Protein AF-A0A1Q7YXB5-F1 (afdb_monomer_lite)

Secondary structure (DSSP, 8-state):
-----PPP-GGGS-HHHHHHHHHHHHHHHHHHHHHHHHHHHHHTT-HHHHHHHHH---TT-TTS---PPPPHHHHHHHHHHHHHHHHHHHHHHHHHHHT-TTS-HHHHHHHHHHHHHHHHHHHHHHHHHHHT---

Structure (mmCIF, N/CA/C/O backbone):
data_AF-A0A1Q7YXB5-F1
#
_entry.id   AF-A0A1Q7YXB5-F1
#
loop_
_atom_site.group_PDB
_atom_site.id
_atom_site.type_symbol
_atom_site.label_atom_id
_atom_site.label_alt_id
_atom_site.label_comp_id
_atom_site.label_asym_id
_atom_site.label_entity_id
_atom_site.label_seq_id
_atom_site.pdbx_PDB_ins_code
_atom_site.Cartn_x
_atom_site.Cartn_y
_atom_site.Cartn_z
_atom_site.occupancy
_atom_site.B_iso_or_equiv
_atom_site.auth_seq_id
_atom_site.auth_comp_id
_atom_site.auth_asym_id
_atom_site.auth_atom_id
_atom_site.pdbx_PDB_model_num
ATOM 1 N N . MET A 1 1 ? -31.034 -19.325 21.898 1.00 40.34 1 MET A N 1
ATOM 2 C CA . MET A 1 1 ? -30.573 -17.945 22.147 1.00 40.34 1 MET A CA 1
ATOM 3 C C . MET A 1 1 ? -29.229 -17.786 21.465 1.00 40.34 1 MET A C 1
ATOM 5 O O . MET A 1 1 ? -28.245 -18.294 21.975 1.00 40.34 1 MET A O 1
ATOM 9 N N . SER A 1 2 ? -29.214 -17.228 20.254 1.00 49.31 2 SER A N 1
ATOM 10 C CA . SER A 1 2 ? -27.971 -16.818 19.599 1.00 49.31 2 SER A CA 1
ATOM 11 C C . SER A 1 2 ? -27.790 -15.357 19.963 1.00 49.31 2 SER A C 1
ATOM 13 O O . SER A 1 2 ? -28.579 -14.531 19.506 1.00 49.31 2 SER A O 1
ATOM 15 N N . ASP A 1 3 ? -26.817 -15.051 20.814 1.00 46.66 3 ASP A N 1
ATOM 16 C CA . ASP A 1 3 ? -26.413 -13.674 21.063 1.00 46.66 3 ASP A CA 1
ATOM 17 C C . ASP A 1 3 ? -25.984 -13.083 19.721 1.00 46.66 3 ASP A C 1
ATOM 19 O O . ASP A 1 3 ? -24.941 -13.431 19.165 1.00 46.66 3 ASP A O 1
ATOM 23 N N . ALA A 1 4 ? -26.840 -12.247 19.137 1.00 56.41 4 ALA A N 1
ATOM 24 C CA . ALA A 1 4 ? -26.498 -11.482 17.956 1.00 56.41 4 ALA A CA 1
ATOM 25 C C . ALA A 1 4 ? -25.480 -10.429 18.400 1.00 56.41 4 ALA A C 1
ATOM 27 O O . ALA A 1 4 ? -25.842 -9.312 18.765 1.00 56.41 4 ALA A O 1
ATOM 28 N N . VAL A 1 5 ? -24.204 -10.821 18.441 1.00 62.06 5 VAL A N 1
ATOM 29 C CA . VAL A 1 5 ? -23.085 -9.913 18.681 1.00 62.06 5 VAL A CA 1
ATOM 30 C C . VAL A 1 5 ? -23.204 -8.809 17.640 1.00 62.06 5 VAL A C 1
ATOM 32 O O . VAL A 1 5 ? -23.043 -9.050 16.441 1.00 62.06 5 VAL A O 1
ATOM 35 N N . ALA A 1 6 ? -23.569 -7.608 18.094 1.00 64.88 6 ALA A N 1
ATOM 36 C CA . ALA A 1 6 ? -23.687 -6.453 17.224 1.00 64.88 6 ALA A CA 1
ATOM 37 C C . ALA A 1 6 ? -22.376 -6.309 16.435 1.00 64.88 6 ALA A C 1
ATOM 39 O O . ALA A 1 6 ? -21.298 -6.444 17.025 1.00 64.88 6 ALA A O 1
ATOM 40 N N . PRO A 1 7 ? -22.438 -6.073 15.112 1.00 66.88 7 PRO A N 1
ATOM 41 C CA . PRO A 1 7 ? -21.239 -6.043 14.297 1.00 66.88 7 PRO A CA 1
ATOM 42 C C . PRO A 1 7 ? -20.269 -4.994 14.855 1.00 66.88 7 PRO A C 1
ATOM 44 O O . PRO A 1 7 ? -20.705 -3.900 15.240 1.00 66.88 7 PRO A O 1
ATOM 47 N N . PRO A 1 8 ? -18.964 -5.310 14.919 1.00 70.69 8 PRO A N 1
ATOM 48 C CA . PRO A 1 8 ? -17.974 -4.389 15.449 1.00 70.69 8 PRO A CA 1
ATOM 49 C C . PRO A 1 8 ? -18.063 -3.065 14.686 1.00 70.69 8 PRO A C 1
ATOM 51 O O . PRO A 1 8 ? -18.108 -3.038 13.455 1.00 70.69 8 PRO A O 1
ATOM 54 N N . SER A 1 9 ? -18.173 -1.964 15.431 1.00 84.19 9 SER A N 1
ATOM 55 C CA . SER A 1 9 ? -18.468 -0.649 14.868 1.00 84.19 9 SER A CA 1
ATOM 56 C C . SER A 1 9 ? -17.474 0.400 15.346 1.00 84.19 9 SER A C 1
ATOM 58 O O . SER A 1 9 ? -17.023 0.387 16.489 1.00 84.19 9 SER A O 1
ATOM 60 N N . TRP A 1 10 ? -17.198 1.397 14.510 1.00 87.88 10 TRP A N 1
ATOM 61 C CA . TRP A 1 10 ? -16.384 2.558 14.888 1.00 87.88 10 TRP A CA 1
ATOM 62 C C . TRP A 1 10 ? -16.857 3.296 16.152 1.00 87.88 10 TRP A C 1
ATOM 64 O O . TRP A 1 10 ? -16.087 4.040 16.760 1.00 87.88 10 TRP A O 1
ATOM 74 N N . ARG A 1 11 ? -18.112 3.100 16.575 1.00 84.88 11 ARG A N 1
ATOM 75 C CA . ARG A 1 11 ? -18.677 3.749 17.763 1.00 84.88 11 ARG A CA 1
ATOM 76 C C . ARG A 1 11 ? -18.027 3.264 19.060 1.00 84.88 11 ARG A C 1
ATOM 78 O O . ARG A 1 11 ? -17.879 4.079 19.966 1.00 84.88 11 ARG A O 1
ATOM 85 N N . VAL A 1 12 ? -17.588 2.002 19.122 1.00 88.62 12 VAL A N 1
ATOM 86 C CA . VAL A 1 12 ? -16.970 1.419 20.330 1.00 88.62 12 VAL A CA 1
ATOM 87 C C . VAL A 1 12 ? -15.482 1.757 20.486 1.00 88.62 12 VAL A C 1
ATOM 89 O O . VAL A 1 12 ? -14.905 1.526 21.542 1.00 88.62 12 VAL A O 1
ATOM 92 N N . VAL A 1 13 ? -14.850 2.333 19.459 1.00 91.00 13 VAL A N 1
ATOM 93 C CA . VAL A 1 13 ? -13.424 2.691 19.488 1.00 91.00 13 VAL A CA 1
ATOM 94 C C . VAL A 1 13 ? -13.205 3.990 20.288 1.00 91.00 13 VAL A C 1
ATOM 96 O O . VAL A 1 13 ? -13.879 4.986 19.999 1.00 91.00 13 VAL A O 1
ATOM 99 N N . PRO A 1 14 ? -12.243 4.037 21.236 1.00 94.50 14 PRO A N 1
ATOM 100 C CA . PRO A 1 14 ? -11.884 5.244 21.984 1.00 94.50 14 PRO A CA 1
ATOM 101 C C . PRO A 1 14 ? -11.555 6.451 21.095 1.00 94.50 14 PRO A C 1
ATOM 103 O O . PRO A 1 14 ? -10.968 6.312 20.019 1.00 94.50 14 PRO A O 1
ATOM 106 N N . ALA A 1 15 ? -11.876 7.662 21.564 1.00 93.50 15 ALA A N 1
ATOM 107 C CA . ALA A 1 15 ? -11.666 8.892 20.796 1.00 93.50 15 ALA A CA 1
ATOM 108 C C . ALA A 1 15 ? -10.215 9.096 20.301 1.00 93.50 15 ALA A C 1
ATOM 110 O O . ALA A 1 15 ? -10.068 9.416 19.120 1.00 93.50 15 ALA A O 1
ATOM 111 N N . PRO A 1 16 ? -9.157 8.844 21.105 1.00 95.50 16 PRO A N 1
ATOM 112 C CA . PRO A 1 16 ? -7.777 8.974 20.629 1.00 95.50 16 PRO A CA 1
ATOM 113 C C . PRO A 1 16 ? -7.462 8.056 19.440 1.00 95.50 16 PRO A C 1
ATOM 115 O O . PRO A 1 16 ? -6.877 8.501 18.456 1.00 95.50 16 PRO A O 1
ATOM 118 N N . LEU A 1 17 ? -7.922 6.800 19.483 1.00 93.88 17 LEU A N 1
ATOM 119 C CA . LEU A 1 17 ? -7.704 5.827 18.409 1.00 93.88 17 LEU A CA 1
ATOM 120 C C . LEU A 1 17 ? -8.482 6.182 17.138 1.00 93.88 17 LEU A C 1
ATOM 122 O O . LEU A 1 17 ? -7.976 5.989 16.036 1.00 93.88 17 LEU A O 1
ATOM 126 N N . ARG A 1 18 ? -9.683 6.762 17.263 1.00 93.38 18 ARG A N 1
ATOM 127 C CA . ARG A 1 18 ? -10.422 7.282 16.100 1.00 93.38 18 ARG A CA 1
ATOM 128 C C . ARG A 1 18 ? -9.709 8.464 15.453 1.00 93.38 18 ARG A C 1
ATOM 130 O O . ARG A 1 18 ? -9.668 8.547 14.229 1.00 93.38 18 ARG A O 1
ATOM 137 N N . THR A 1 19 ? -9.152 9.371 16.253 1.00 95.38 19 THR A N 1
ATOM 138 C CA . THR A 1 19 ? -8.356 10.496 15.743 1.00 95.38 19 THR A CA 1
ATOM 139 C C . THR A 1 19 ? -7.098 10.001 15.035 1.00 95.38 19 THR A C 1
ATOM 141 O O . THR A 1 19 ? -6.817 10.451 13.927 1.00 95.38 19 THR A O 1
ATOM 144 N N . LEU A 1 20 ? -6.393 9.028 15.621 1.00 95.25 20 LEU A N 1
ATOM 145 C CA . LEU A 1 20 ? -5.240 8.385 14.991 1.00 95.25 20 LEU A CA 1
ATOM 146 C C . LEU A 1 20 ? -5.621 7.731 13.656 1.00 95.25 20 LEU A C 1
ATOM 148 O O . LEU A 1 20 ? -4.982 8.001 12.645 1.00 95.25 20 LEU A O 1
ATOM 152 N N . ALA A 1 21 ? -6.691 6.931 13.633 1.00 94.38 21 ALA A N 1
ATOM 153 C CA . ALA A 1 21 ? -7.167 6.275 12.418 1.00 94.38 21 ALA A CA 1
ATOM 154 C C . ALA A 1 21 ? -7.485 7.285 11.306 1.00 94.38 21 ALA A C 1
ATOM 156 O O . ALA A 1 21 ? -7.062 7.087 10.173 1.00 94.38 21 ALA A O 1
ATOM 157 N N . ARG A 1 22 ? -8.151 8.403 11.633 1.00 94.81 22 ARG A N 1
ATOM 158 C CA . ARG A 1 22 ? -8.428 9.485 10.670 1.00 94.81 22 ARG A CA 1
ATOM 159 C C . ARG A 1 22 ? -7.148 10.048 10.056 1.00 94.81 22 ARG A C 1
ATOM 161 O O . ARG A 1 22 ? -7.064 10.149 8.836 1.00 94.81 22 ARG A O 1
ATOM 168 N N . TRP A 1 23 ? -6.155 10.388 10.878 1.00 97.31 23 TRP A N 1
ATOM 169 C CA . TRP A 1 23 ? -4.883 10.925 10.386 1.00 97.31 23 TRP A CA 1
ATOM 170 C C . TRP A 1 23 ? -4.107 9.911 9.549 1.00 97.31 23 TRP A C 1
ATOM 172 O O . TRP A 1 23 ? -3.634 10.261 8.470 1.00 97.31 23 TRP A O 1
ATOM 182 N N . ILE A 1 24 ? -4.046 8.652 9.994 1.00 96.06 24 ILE A N 1
ATOM 183 C CA . ILE A 1 24 ? -3.443 7.563 9.219 1.00 96.06 24 ILE A CA 1
ATOM 184 C C . ILE A 1 24 ? -4.129 7.444 7.858 1.00 96.06 24 ILE A C 1
ATOM 186 O O . ILE A 1 24 ? -3.442 7.411 6.846 1.00 96.06 24 ILE A O 1
ATOM 190 N N . THR A 1 25 ? -5.465 7.440 7.798 1.00 95.44 25 THR A N 1
ATOM 191 C CA . THR A 1 25 ? -6.201 7.350 6.527 1.00 95.44 25 THR A CA 1
ATOM 192 C C . THR A 1 25 ? -5.917 8.535 5.601 1.00 95.44 25 THR A C 1
ATOM 194 O O . THR A 1 25 ? -5.737 8.326 4.404 1.00 95.44 25 THR A O 1
ATOM 197 N N . ILE A 1 26 ? -5.830 9.763 6.125 1.00 97.25 26 ILE A N 1
ATOM 198 C CA . ILE A 1 26 ? -5.501 10.953 5.320 1.00 97.25 26 ILE A CA 1
ATOM 199 C C . ILE A 1 26 ? -4.097 10.827 4.720 1.00 97.25 26 ILE A C 1
ATOM 201 O O . ILE A 1 26 ? -3.923 10.992 3.514 1.00 97.25 26 ILE A O 1
ATOM 205 N N . VAL A 1 27 ? -3.098 10.497 5.543 1.00 96.94 27 VAL A N 1
ATOM 206 C CA . VAL A 1 27 ? -1.715 10.321 5.074 1.00 96.94 27 VAL A CA 1
ATOM 207 C C . VAL A 1 27 ? -1.632 9.167 4.079 1.00 96.94 27 VAL A C 1
ATOM 209 O O . VAL A 1 27 ? -0.975 9.289 3.046 1.00 96.94 27 VAL A O 1
ATOM 212 N N . GLN A 1 28 ? -2.350 8.074 4.341 1.00 95.38 28 GLN A N 1
ATOM 213 C CA . GLN A 1 28 ? -2.416 6.928 3.447 1.00 95.38 28 GLN A CA 1
ATOM 214 C C . GLN A 1 28 ? -2.984 7.309 2.083 1.00 95.38 28 GLN A C 1
ATOM 216 O O . GLN A 1 28 ? -2.423 6.905 1.069 1.00 95.38 28 GLN A O 1
ATOM 221 N N . LEU A 1 29 ? -4.056 8.104 2.049 1.00 96.00 29 LEU A N 1
ATOM 222 C CA . LEU A 1 29 ? -4.673 8.581 0.815 1.00 96.00 29 LEU A CA 1
ATOM 223 C C . LEU A 1 29 ? -3.688 9.414 -0.014 1.00 96.00 29 LEU A C 1
ATOM 225 O O . LEU A 1 29 ? -3.528 9.164 -1.210 1.00 96.00 29 LEU A O 1
ATOM 229 N N . VAL A 1 30 ? -2.994 10.365 0.620 1.00 97.88 30 VAL A N 1
ATOM 230 C CA . VAL A 1 30 ? -1.984 11.203 -0.048 1.00 97.88 30 VAL A CA 1
ATOM 231 C C . VAL A 1 30 ? -0.831 10.346 -0.574 1.00 97.88 30 VAL A C 1
ATOM 233 O O . VAL A 1 30 ? -0.457 10.462 -1.744 1.00 97.88 30 VAL A O 1
ATOM 236 N N . GLY A 1 31 ? -0.299 9.449 0.259 1.00 95.38 31 GLY A N 1
ATOM 237 C CA . GLY A 1 31 ? 0.809 8.569 -0.107 1.00 95.38 31 GLY A CA 1
ATOM 238 C C . GLY A 1 31 ? 0.448 7.638 -1.260 1.00 95.38 31 GLY A C 1
ATOM 239 O O . GLY A 1 31 ? 1.166 7.586 -2.252 1.00 95.38 31 GLY A O 1
ATOM 240 N N . TYR A 1 32 ? -0.706 6.971 -1.182 1.00 93.81 32 TYR A N 1
ATOM 241 C CA . TYR A 1 32 ? -1.154 6.031 -2.209 1.00 93.81 32 TYR A CA 1
ATOM 242 C C . TYR A 1 32 ? -1.431 6.734 -3.544 1.00 93.81 32 TYR A C 1
ATOM 244 O O . TYR A 1 32 ? -1.027 6.246 -4.597 1.00 93.81 32 TYR A O 1
ATOM 252 N N . THR A 1 33 ? -2.041 7.924 -3.509 1.00 96.12 33 THR A N 1
ATOM 253 C CA . THR A 1 33 ? -2.238 8.758 -4.708 1.00 96.12 33 THR A CA 1
ATOM 254 C C . THR A 1 33 ? -0.901 9.139 -5.339 1.00 96.12 33 THR A C 1
ATOM 256 O O . THR A 1 33 ? -0.722 9.005 -6.548 1.00 96.12 33 THR A O 1
ATOM 259 N N . THR A 1 34 ? 0.071 9.550 -4.523 1.00 97.12 34 THR A N 1
ATOM 260 C CA . THR A 1 34 ? 1.426 9.873 -4.993 1.00 97.12 34 THR A CA 1
ATOM 261 C C . THR A 1 34 ? 2.097 8.655 -5.631 1.00 97.12 34 THR A C 1
ATOM 263 O O . THR A 1 34 ? 2.675 8.767 -6.712 1.00 97.12 34 THR A O 1
ATOM 266 N N . SER A 1 35 ? 1.972 7.472 -5.021 1.00 93.19 35 SER A N 1
ATOM 267 C CA . SER A 1 35 ? 2.480 6.219 -5.589 1.00 93.19 35 SER A CA 1
ATOM 268 C C . SER A 1 35 ? 1.823 5.881 -6.931 1.00 93.19 35 SER A C 1
ATOM 270 O O . SER A 1 35 ? 2.527 5.511 -7.867 1.00 93.19 35 SER A O 1
ATOM 272 N N . LEU A 1 36 ? 0.505 6.058 -7.071 1.00 94.25 36 LEU A N 1
ATOM 273 C CA . LEU A 1 36 ? -0.196 5.845 -8.344 1.00 94.25 36 LEU A CA 1
ATOM 274 C C . LEU A 1 36 ? 0.297 6.801 -9.436 1.00 94.25 36 LEU A C 1
ATOM 276 O O . LEU A 1 36 ? 0.576 6.363 -10.553 1.00 94.25 36 LEU A O 1
ATOM 280 N N . VAL A 1 37 ? 0.468 8.086 -9.110 1.00 97.19 37 VAL A N 1
ATOM 281 C CA . VAL A 1 37 ? 1.042 9.078 -10.034 1.00 97.19 37 VAL A CA 1
ATOM 282 C C .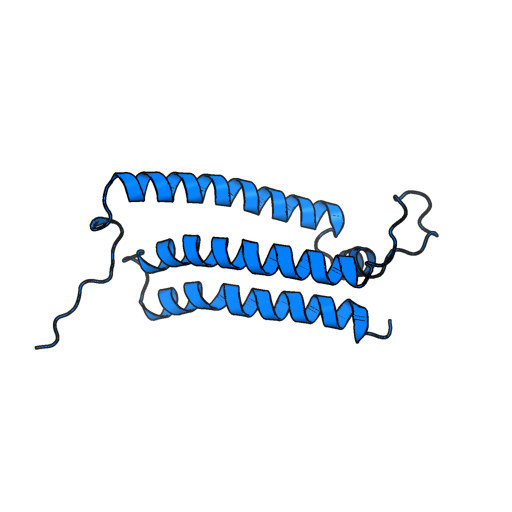 VAL A 1 37 ? 2.464 8.688 -10.434 1.00 97.19 37 VAL A C 1
ATOM 284 O O . VAL A 1 37 ? 2.800 8.771 -11.612 1.00 97.19 37 VAL A O 1
ATOM 287 N N . TYR A 1 38 ? 3.289 8.209 -9.500 1.00 94.31 38 TYR A N 1
ATOM 288 C CA . TYR A 1 38 ? 4.642 7.733 -9.797 1.00 94.31 38 TYR A CA 1
ATOM 289 C C . TYR A 1 38 ? 4.640 6.542 -10.766 1.00 94.31 38 TYR A C 1
ATOM 291 O O . TYR A 1 38 ? 5.392 6.532 -11.745 1.00 94.31 38 TYR A O 1
ATOM 299 N N . VAL A 1 39 ? 3.775 5.549 -10.539 1.00 92.62 39 VAL A N 1
ATOM 300 C CA . VAL A 1 39 ? 3.650 4.392 -11.439 1.00 92.62 39 VAL A CA 1
ATOM 301 C C . VAL A 1 39 ? 3.177 4.843 -12.821 1.00 92.62 39 VAL A C 1
ATOM 303 O O . VAL A 1 39 ? 3.771 4.450 -13.826 1.00 92.62 39 VAL A O 1
ATOM 306 N N . TRP A 1 40 ? 2.177 5.722 -12.900 1.00 94.12 40 TRP A N 1
ATOM 307 C CA . TRP A 1 40 ? 1.735 6.293 -14.173 1.00 94.12 40 TRP A CA 1
ATOM 308 C C . TRP A 1 40 ? 2.841 7.080 -14.877 1.00 94.12 40 TRP A C 1
ATOM 310 O O . TRP A 1 40 ? 3.060 6.906 -16.073 1.00 94.12 40 TRP A O 1
ATOM 320 N N . HIS A 1 41 ? 3.590 7.901 -14.150 1.00 91.00 41 HIS A N 1
ATOM 321 C CA . HIS A 1 41 ? 4.677 8.688 -14.719 1.00 91.00 41 HIS A CA 1
ATOM 322 C C . HIS A 1 41 ? 5.803 7.801 -15.276 1.00 91.00 41 HIS A C 1
ATOM 324 O O . HIS A 1 41 ? 6.418 8.140 -16.283 1.00 91.00 41 HIS A O 1
ATOM 330 N N . THR A 1 42 ? 6.065 6.653 -14.646 1.00 88.88 42 THR A N 1
ATOM 331 C CA . THR A 1 42 ? 7.173 5.758 -15.022 1.00 88.88 42 THR A CA 1
ATOM 332 C C . THR A 1 42 ? 6.805 4.677 -16.035 1.00 88.88 42 THR A C 1
ATOM 334 O O . THR A 1 42 ? 7.693 4.202 -16.733 1.00 88.88 42 THR A O 1
ATOM 337 N N . THR A 1 43 ? 5.530 4.289 -16.135 1.00 89.62 43 THR A N 1
ATOM 338 C CA . THR A 1 43 ? 5.080 3.156 -16.977 1.00 89.62 43 THR A CA 1
ATOM 339 C C . THR A 1 43 ? 3.915 3.496 -17.908 1.00 89.62 43 THR A C 1
ATOM 341 O O . THR A 1 43 ? 3.489 2.668 -18.715 1.00 89.62 43 THR A O 1
ATOM 344 N N . ARG A 1 44 ? 3.331 4.692 -17.759 1.00 90.56 44 ARG A N 1
ATOM 345 C CA . ARG A 1 44 ? 2.054 5.099 -18.371 1.00 90.56 44 ARG A CA 1
ATOM 346 C C . ARG A 1 44 ? 0.875 4.175 -18.051 1.00 90.56 44 ARG A C 1
ATOM 348 O O . ARG A 1 44 ? -0.173 4.329 -18.665 1.00 90.56 44 ARG A O 1
ATOM 355 N N . LEU A 1 45 ? 1.024 3.257 -17.086 1.00 89.94 45 LEU A N 1
ATOM 356 C CA . LEU A 1 45 ? 0.064 2.182 -16.798 1.00 89.94 45 LEU A CA 1
ATOM 357 C C . LEU A 1 45 ? -0.232 1.304 -18.029 1.00 89.94 45 LEU A C 1
ATOM 359 O O . LEU A 1 45 ? -1.335 0.786 -18.176 1.00 89.94 45 LEU A O 1
ATOM 363 N N . THR A 1 46 ? 0.748 1.143 -18.923 1.00 91.50 46 THR A N 1
ATOM 364 C CA . THR A 1 46 ? 0.619 0.312 -20.130 1.00 91.50 46 THR A CA 1
ATOM 365 C C . THR A 1 46 ? 1.520 -0.917 -20.031 1.00 91.50 46 THR A C 1
ATOM 367 O O . THR A 1 46 ? 2.631 -0.781 -19.514 1.00 91.50 46 THR A O 1
ATOM 370 N N . PRO A 1 47 ? 1.112 -2.097 -20.544 1.00 88.50 47 PRO A N 1
ATOM 371 C CA . PRO A 1 47 ? 1.962 -3.289 -20.505 1.00 88.50 47 PRO A CA 1
ATOM 372 C C . PRO A 1 47 ? 3.374 -3.064 -21.084 1.00 88.50 47 PRO A C 1
ATOM 374 O O . PRO A 1 47 ? 4.333 -3.344 -20.365 1.00 88.50 47 PRO A O 1
ATOM 377 N N . PRO A 1 48 ? 3.550 -2.425 -22.264 1.00 88.50 48 PRO A N 1
ATOM 378 C CA . PRO A 1 48 ? 4.887 -2.160 -22.806 1.00 88.50 48 PRO A CA 1
ATOM 379 C C . PRO A 1 48 ? 5.723 -1.213 -21.935 1.00 88.50 48 PRO A C 1
ATOM 381 O O . PRO A 1 48 ? 6.934 -1.375 -21.808 1.00 88.50 48 PRO A O 1
ATOM 384 N N . GLY A 1 49 ? 5.091 -0.216 -21.305 1.00 87.62 49 GLY A N 1
ATOM 385 C CA . GLY A 1 49 ? 5.786 0.699 -20.400 1.00 87.62 49 GLY A CA 1
ATOM 386 C C . GLY A 1 49 ? 6.223 0.030 -19.094 1.00 87.62 49 GLY A C 1
ATOM 387 O O . GLY A 1 49 ? 7.260 0.388 -18.538 1.00 87.62 49 GLY A O 1
ATOM 388 N N . ILE A 1 50 ? 5.464 -0.959 -18.611 1.00 89.62 50 I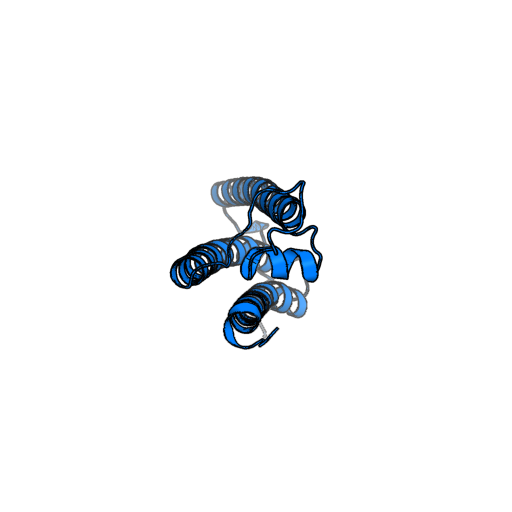LE A N 1
ATOM 389 C CA . ILE A 1 50 ? 5.856 -1.785 -17.462 1.00 89.62 50 ILE A CA 1
ATOM 390 C C . ILE A 1 50 ? 7.026 -2.695 -17.857 1.00 89.62 50 ILE A C 1
ATOM 392 O O . ILE A 1 50 ? 8.025 -2.734 -17.141 1.00 89.62 50 ILE A O 1
ATOM 396 N N . GLU A 1 51 ? 6.950 -3.369 -19.005 1.00 88.19 51 GLU A N 1
ATOM 397 C CA . GLU A 1 51 ? 8.032 -4.222 -19.513 1.00 88.19 51 GLU A CA 1
ATOM 398 C C . GLU A 1 51 ? 9.337 -3.440 -19.670 1.00 88.19 51 GLU A C 1
ATOM 400 O O . GLU A 1 51 ? 10.352 -3.837 -19.100 1.00 88.19 51 GLU A O 1
ATOM 405 N N . ALA A 1 52 ? 9.302 -2.278 -20.329 1.00 86.94 52 ALA A N 1
ATOM 406 C CA . ALA A 1 52 ? 10.467 -1.406 -20.477 1.00 86.94 52 ALA A CA 1
ATOM 407 C C . ALA A 1 52 ? 11.062 -0.990 -19.119 1.00 86.94 52 ALA A C 1
ATOM 409 O O . ALA A 1 52 ? 12.281 -0.949 -18.952 1.00 86.94 52 ALA A O 1
ATOM 410 N N . ARG A 1 53 ? 10.217 -0.754 -18.106 1.00 87.50 53 ARG A N 1
ATOM 411 C CA . ARG A 1 53 ? 10.664 -0.366 -16.761 1.00 87.50 53 ARG A CA 1
ATOM 412 C C . ARG A 1 53 ? 11.420 -1.478 -16.026 1.00 87.50 53 ARG A C 1
ATOM 414 O O . ARG A 1 53 ? 12.309 -1.164 -15.230 1.00 87.50 53 ARG A O 1
ATOM 421 N N . TYR A 1 54 ? 11.064 -2.745 -16.249 1.00 88.38 54 TYR A N 1
ATOM 422 C CA . TYR A 1 54 ? 11.668 -3.894 -15.558 1.00 88.38 54 TYR A CA 1
ATOM 423 C C . TYR A 1 54 ? 12.748 -4.604 -16.385 1.00 88.38 54 TYR A C 1
ATOM 425 O O . TYR A 1 54 ? 13.769 -5.013 -15.827 1.00 88.38 54 TYR A O 1
ATOM 433 N N . ARG A 1 55 ? 12.561 -4.733 -17.700 1.00 86.81 55 ARG A N 1
ATOM 434 C CA . ARG A 1 55 ? 13.507 -5.369 -18.634 1.00 86.81 55 ARG A CA 1
ATOM 435 C C . ARG A 1 55 ? 14.523 -4.385 -19.215 1.00 86.81 55 ARG A C 1
ATOM 437 O O . ARG A 1 55 ? 15.572 -4.819 -19.675 1.00 86.81 55 ARG A O 1
ATOM 444 N N . GLY A 1 56 ? 14.279 -3.082 -19.090 1.00 84.19 56 GLY A N 1
ATOM 445 C CA . GLY A 1 56 ? 15.070 -2.039 -19.739 1.00 84.19 56 GLY A CA 1
ATOM 446 C C . GLY A 1 56 ? 14.520 -1.713 -21.127 1.00 84.19 56 GLY A C 1
ATOM 447 O O . GLY A 1 56 ? 13.865 -2.540 -21.759 1.00 84.19 56 GLY A O 1
ATOM 448 N N . ALA A 1 57 ? 14.767 -0.492 -21.593 1.00 75.31 57 ALA A N 1
ATOM 449 C CA . ALA A 1 57 ? 14.370 -0.042 -22.923 1.00 75.31 57 ALA A CA 1
ATOM 450 C C . ALA A 1 57 ? 15.565 -0.117 -23.881 1.00 75.31 57 ALA A C 1
ATOM 452 O O . ALA A 1 57 ? 16.695 0.172 -23.480 1.00 75.31 57 ALA A O 1
ATOM 453 N N . ASN A 1 58 ? 15.316 -0.453 -25.151 1.00 60.94 58 ASN A N 1
ATOM 454 C CA . ASN A 1 58 ? 16.355 -0.392 -26.178 1.00 60.94 58 ASN A CA 1
ATOM 455 C C . ASN A 1 58 ? 16.864 1.058 -26.321 1.00 60.94 58 ASN A C 1
ATOM 457 O O . ASN A 1 58 ? 16.048 1.984 -26.378 1.00 60.94 58 ASN A O 1
ATOM 461 N N . PRO A 1 59 ? 18.189 1.273 -26.396 1.00 56.75 59 PRO A N 1
ATOM 462 C CA . PRO A 1 59 ? 18.798 2.605 -26.443 1.00 56.75 59 PRO A CA 1
ATOM 463 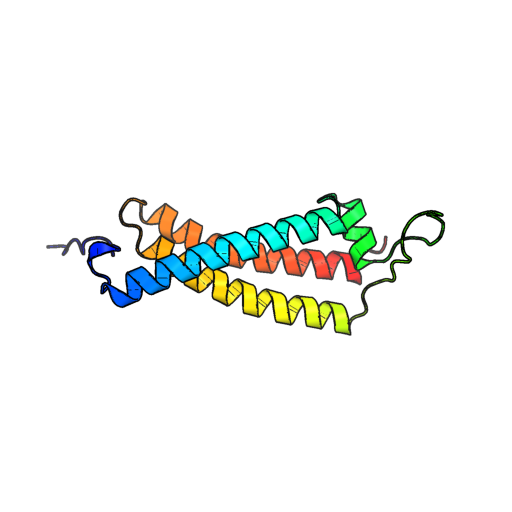C C . PRO A 1 59 ? 18.457 3.418 -27.707 1.00 56.75 59 PRO A C 1
ATOM 465 O O . PRO A 1 59 ? 18.760 4.606 -27.754 1.00 56.75 59 PRO A O 1
ATOM 468 N N . ASP A 1 60 ? 17.785 2.823 -28.698 1.00 56.00 60 ASP A N 1
ATOM 469 C CA . ASP A 1 60 ? 17.418 3.462 -29.972 1.00 56.00 60 ASP A CA 1
ATOM 470 C C . ASP A 1 60 ? 16.350 4.571 -29.834 1.00 56.00 60 ASP A C 1
ATOM 472 O O . ASP A 1 60 ? 16.076 5.310 -30.782 1.00 56.00 60 ASP A O 1
ATOM 476 N N . ALA A 1 61 ? 15.753 4.741 -28.647 1.00 57.16 61 ALA A N 1
ATOM 477 C CA . ALA A 1 61 ? 14.852 5.849 -28.338 1.00 57.16 61 ALA A CA 1
ATOM 478 C C . ALA A 1 61 ? 15.649 7.135 -28.038 1.00 57.16 61 ALA A C 1
ATOM 480 O O . ALA A 1 61 ? 15.914 7.472 -26.885 1.00 57.16 61 ALA A O 1
ATOM 481 N N . SER A 1 62 ? 15.990 7.878 -29.093 1.00 53.53 62 SER A N 1
ATOM 482 C CA . SER A 1 62 ? 16.837 9.088 -29.127 1.00 53.53 62 SER A CA 1
ATOM 483 C C . SER A 1 62 ? 16.414 10.291 -28.256 1.00 53.53 62 SER A C 1
ATOM 485 O O . SER A 1 62 ? 16.962 11.381 -28.406 1.00 53.53 62 SER A O 1
ATOM 487 N N . THR A 1 63 ? 15.451 10.143 -27.344 1.00 54.50 63 THR A N 1
ATOM 488 C CA . THR A 1 63 ? 14.886 11.246 -26.540 1.00 54.50 63 THR A CA 1
ATOM 489 C C . THR A 1 63 ? 14.516 10.881 -25.094 1.00 54.50 63 THR A C 1
ATOM 491 O O . THR A 1 63 ? 14.072 11.758 -24.353 1.00 54.50 63 THR A O 1
ATOM 494 N N . ALA A 1 64 ? 14.727 9.638 -24.639 1.00 60.34 64 ALA A N 1
ATOM 495 C CA . ALA A 1 64 ? 14.426 9.217 -23.264 1.00 60.34 64 ALA A CA 1
ATOM 496 C C . ALA A 1 64 ? 15.693 8.846 -22.471 1.00 60.34 64 ALA A C 1
ATOM 498 O O . ALA A 1 64 ? 16.692 8.406 -23.034 1.00 60.34 64 ALA A O 1
ATOM 499 N N . ALA A 1 65 ? 15.656 9.013 -21.143 1.00 64.50 65 ALA A N 1
ATOM 500 C CA . ALA A 1 65 ? 16.737 8.564 -20.264 1.00 64.50 65 ALA A CA 1
ATOM 501 C C . ALA A 1 65 ? 16.973 7.052 -20.431 1.00 64.50 65 ALA A C 1
ATOM 503 O O . ALA A 1 65 ? 16.012 6.281 -20.431 1.00 64.50 65 ALA A O 1
ATOM 504 N N . MET A 1 66 ? 18.240 6.634 -20.536 1.00 68.81 66 MET A N 1
ATOM 505 C CA . MET A 1 66 ? 18.609 5.219 -20.655 1.00 68.81 66 MET A CA 1
ATOM 506 C C . MET A 1 66 ? 18.011 4.402 -19.500 1.00 68.81 66 MET A C 1
ATOM 508 O O . MET A 1 66 ? 18.213 4.728 -18.327 1.00 68.81 66 MET A O 1
ATOM 512 N N . GLN A 1 67 ? 17.276 3.335 -19.830 1.00 74.31 67 GLN A N 1
ATOM 513 C CA . GLN A 1 67 ? 16.691 2.413 -18.855 1.00 74.31 67 GLN A CA 1
ATOM 514 C C . GLN A 1 67 ? 17.332 1.035 -18.985 1.00 74.31 67 GLN A C 1
ATOM 516 O O . GLN A 1 67 ? 17.162 0.359 -19.994 1.00 74.31 67 GLN A O 1
ATOM 521 N N . PHE A 1 68 ? 18.036 0.610 -17.938 1.00 82.19 68 PHE A N 1
ATOM 522 C CA . PHE A 1 68 ? 18.625 -0.723 -17.849 1.00 82.19 68 PHE A CA 1
ATOM 523 C C . PHE A 1 68 ? 17.657 -1.724 -17.224 1.00 82.19 68 PHE A C 1
ATOM 525 O O . PHE A 1 68 ? 16.792 -1.358 -16.423 1.00 82.19 68 PHE A O 1
ATOM 532 N N . SER A 1 69 ? 17.848 -3.003 -17.554 1.00 85.06 69 SER A N 1
ATOM 533 C CA . SER A 1 69 ? 17.124 -4.096 -16.912 1.00 85.06 69 SER A CA 1
ATOM 534 C C . SER A 1 69 ? 17.340 -4.071 -15.404 1.00 85.06 69 SER A C 1
ATOM 536 O O . SER A 1 69 ? 18.476 -3.915 -14.948 1.00 85.06 69 SER A O 1
ATOM 538 N N . LYS A 1 70 ? 16.278 -4.306 -14.634 1.00 88.75 70 LYS A N 1
ATOM 539 C CA . LYS A 1 70 ? 16.388 -4.455 -13.186 1.00 88.75 70 LYS A CA 1
ATOM 540 C C . LYS A 1 70 ? 17.240 -5.674 -12.855 1.00 88.75 70 LYS A C 1
ATOM 542 O O . LYS A 1 70 ? 17.008 -6.777 -13.368 1.00 88.75 70 LYS A O 1
ATOM 547 N N . SER A 1 71 ? 18.235 -5.458 -12.004 1.00 91.75 71 SER A N 1
ATOM 548 C CA . SER A 1 71 ? 19.064 -6.516 -11.437 1.00 91.75 71 SER A CA 1
ATOM 549 C C . SER A 1 71 ? 18.252 -7.379 -10.468 1.00 91.75 71 SER A C 1
ATOM 551 O O . SER A 1 71 ? 17.230 -6.954 -9.926 1.00 91.75 71 SER A O 1
ATOM 553 N N . PHE A 1 72 ? 18.723 -8.599 -10.202 1.00 92.38 72 PHE A N 1
ATOM 554 C CA . PHE A 1 72 ? 18.084 -9.494 -9.230 1.00 92.38 72 PHE A CA 1
ATOM 555 C C . PHE A 1 72 ? 18.008 -8.872 -7.826 1.00 92.38 72 PHE A C 1
ATOM 557 O O . PHE A 1 72 ? 16.982 -8.971 -7.157 1.00 92.38 72 PHE A O 1
ATOM 564 N N . ALA A 1 73 ? 19.056 -8.154 -7.410 1.00 94.19 73 ALA A N 1
ATOM 565 C CA . ALA A 1 73 ? 19.072 -7.434 -6.139 1.00 94.19 73 ALA A CA 1
ATOM 566 C C . ALA A 1 73 ? 18.006 -6.323 -6.083 1.00 94.19 73 ALA A C 1
ATOM 568 O O . ALA A 1 73 ? 17.333 -6.161 -5.063 1.00 94.19 73 ALA A O 1
ATOM 569 N N . GLU A 1 74 ? 17.796 -5.586 -7.179 1.00 92.62 74 GLU A N 1
ATOM 570 C CA . GLU A 1 74 ? 16.725 -4.587 -7.255 1.00 92.62 74 GLU A CA 1
ATOM 571 C C . GLU A 1 74 ? 15.338 -5.234 -7.222 1.00 92.62 74 GLU A C 1
ATOM 573 O O . GLU A 1 74 ? 14.463 -4.730 -6.523 1.00 92.62 74 GLU A O 1
ATOM 578 N N . MET A 1 75 ? 15.135 -6.360 -7.913 1.00 95.06 75 MET A N 1
ATOM 579 C CA . MET A 1 75 ? 13.871 -7.109 -7.875 1.00 95.06 75 MET A CA 1
ATOM 580 C C . MET A 1 75 ? 13.544 -7.589 -6.457 1.00 95.06 75 MET A C 1
ATOM 582 O O . MET A 1 75 ? 12.420 -7.403 -5.981 1.00 95.06 75 MET A O 1
ATOM 586 N N . LEU A 1 76 ? 14.534 -8.143 -5.751 1.00 95.44 76 LEU A N 1
ATOM 587 C CA . LEU A 1 76 ? 14.410 -8.518 -4.341 1.00 95.44 76 LEU A CA 1
ATOM 588 C C . LEU A 1 76 ? 14.067 -7.314 -3.467 1.00 95.44 76 LEU A C 1
ATOM 590 O O . LEU A 1 76 ? 13.149 -7.390 -2.657 1.00 95.44 76 LEU A O 1
ATOM 594 N N . THR A 1 77 ? 14.771 -6.198 -3.651 1.00 96.44 77 THR A N 1
ATOM 595 C CA . THR A 1 77 ? 14.561 -4.984 -2.853 1.00 96.44 77 THR A CA 1
ATOM 596 C C . THR A 1 77 ? 13.166 -4.408 -3.076 1.00 96.44 77 THR A C 1
ATOM 598 O O . THR A 1 77 ? 12.472 -4.091 -2.110 1.00 96.44 77 THR A O 1
ATOM 601 N N . ILE A 1 78 ? 12.715 -4.316 -4.331 1.00 94.00 78 ILE A N 1
ATOM 602 C CA . ILE A 1 78 ? 11.361 -3.866 -4.674 1.00 94.00 78 ILE A CA 1
ATOM 603 C C . ILE A 1 78 ? 10.337 -4.794 -4.016 1.00 94.00 78 ILE A C 1
ATOM 605 O O . ILE A 1 78 ? 9.458 -4.318 -3.305 1.00 94.00 78 ILE A O 1
ATOM 609 N N . THR A 1 79 ? 10.504 -6.109 -4.165 1.00 95.81 79 THR A N 1
ATOM 610 C CA . THR A 1 79 ? 9.597 -7.109 -3.582 1.00 95.81 79 THR A CA 1
ATOM 611 C C . THR A 1 79 ? 9.538 -7.006 -2.063 1.00 95.81 79 THR A C 1
ATOM 613 O O . THR A 1 79 ? 8.455 -6.863 -1.509 1.00 95.81 79 THR A O 1
ATOM 616 N N . HIS A 1 80 ? 10.683 -7.008 -1.381 1.00 96.25 80 HIS A N 1
ATOM 617 C CA . HIS A 1 80 ? 10.770 -6.931 0.076 1.00 96.25 80 HIS A CA 1
ATOM 618 C C . HIS A 1 80 ? 10.111 -5.660 0.621 1.00 96.25 80 HIS A C 1
ATOM 620 O O . HIS A 1 80 ? 9.240 -5.723 1.489 1.00 96.25 80 HIS A O 1
ATOM 626 N N . THR A 1 81 ? 10.502 -4.502 0.083 1.00 96.00 81 THR A N 1
ATOM 627 C CA . THR A 1 81 ? 10.013 -3.203 0.565 1.00 96.00 81 THR A CA 1
ATOM 628 C C . THR A 1 81 ? 8.518 -3.033 0.317 1.00 96.00 81 THR A C 1
ATOM 630 O O . THR A 1 81 ? 7.799 -2.561 1.199 1.00 96.00 81 THR A O 1
ATOM 633 N N . HIS A 1 82 ? 8.018 -3.451 -0.847 1.00 94.88 82 HIS A N 1
ATOM 634 C CA . HIS A 1 82 ? 6.610 -3.293 -1.194 1.00 94.88 82 HIS A CA 1
ATOM 635 C C . HIS A 1 82 ? 5.719 -4.326 -0.504 1.00 94.88 82 HIS A C 1
ATOM 637 O O . HIS A 1 82 ? 4.661 -3.942 -0.021 1.00 94.88 82 HIS A O 1
ATOM 643 N N . LEU A 1 83 ? 6.127 -5.597 -0.383 1.00 95.56 83 LEU A N 1
ATOM 644 C CA . LEU A 1 83 ? 5.326 -6.592 0.343 1.00 95.56 83 LEU A CA 1
ATOM 645 C C . LEU A 1 83 ? 5.137 -6.188 1.804 1.00 95.56 83 LEU A C 1
ATOM 647 O O . LEU A 1 83 ? 4.012 -6.207 2.297 1.00 95.56 83 LEU A O 1
ATOM 651 N N . LEU A 1 84 ? 6.218 -5.793 2.485 1.00 96.12 84 LEU A N 1
ATOM 652 C CA . LEU A 1 84 ? 6.137 -5.414 3.894 1.00 96.12 84 LEU A CA 1
ATOM 653 C C . LEU A 1 84 ? 5.336 -4.125 4.092 1.00 96.12 84 LEU A C 1
ATOM 655 O O . LEU A 1 84 ? 4.456 -4.082 4.950 1.00 96.12 84 LEU A O 1
ATOM 659 N N . SER A 1 85 ? 5.593 -3.088 3.288 1.00 95.25 85 SER A N 1
ATOM 660 C CA . SER A 1 85 ? 4.851 -1.828 3.412 1.00 95.25 85 SER A CA 1
ATOM 661 C C . SER A 1 85 ? 3.371 -1.988 3.053 1.00 95.25 85 SER A C 1
ATOM 663 O O . SER A 1 85 ? 2.521 -1.547 3.824 1.00 95.25 85 SER A O 1
ATOM 665 N N . MET A 1 86 ? 3.029 -2.674 1.956 1.00 95.81 86 MET A N 1
ATOM 666 C CA . MET A 1 86 ? 1.632 -2.905 1.563 1.00 95.81 86 MET A CA 1
ATOM 667 C C . MET A 1 86 ? 0.887 -3.774 2.574 1.00 95.81 86 MET A C 1
ATOM 669 O O . MET A 1 86 ? -0.260 -3.470 2.884 1.00 95.81 86 MET A O 1
ATOM 673 N N . ALA A 1 87 ? 1.533 -4.786 3.165 1.00 95.88 87 ALA A N 1
ATOM 674 C CA . ALA A 1 87 ? 0.924 -5.576 4.234 1.00 95.88 87 ALA A CA 1
ATOM 675 C C . ALA A 1 87 ? 0.509 -4.698 5.427 1.00 95.88 87 ALA A C 1
ATOM 677 O O . ALA A 1 87 ? -0.611 -4.826 5.921 1.00 95.88 87 ALA A O 1
ATOM 678 N N . VAL A 1 88 ? 1.364 -3.760 5.854 1.00 95.38 88 VAL A N 1
ATOM 679 C CA . VAL A 1 88 ? 1.026 -2.806 6.925 1.00 95.38 88 VAL A CA 1
ATOM 680 C C . VAL A 1 88 ? -0.156 -1.922 6.518 1.00 95.38 88 VAL A C 1
ATOM 682 O O . VAL A 1 88 ? -1.112 -1.786 7.282 1.00 95.38 88 VAL A O 1
ATOM 685 N N . ILE A 1 89 ? -0.136 -1.368 5.303 1.00 94.44 89 ILE A N 1
ATOM 686 C CA . ILE A 1 89 ? -1.219 -0.523 4.775 1.00 94.44 89 ILE A CA 1
ATOM 687 C C . ILE A 1 89 ? -2.549 -1.288 4.745 1.00 94.44 89 ILE A C 1
ATOM 689 O O . ILE A 1 89 ? -3.578 -0.766 5.183 1.00 94.44 89 ILE A O 1
ATOM 693 N N . PHE A 1 90 ? -2.544 -2.532 4.265 1.00 95.75 90 PHE A N 1
ATOM 694 C CA . PHE A 1 90 ? -3.735 -3.374 4.154 1.00 95.75 90 PHE A CA 1
ATOM 695 C C . PHE A 1 90 ? -4.268 -3.817 5.508 1.00 95.75 90 PHE A C 1
ATOM 697 O O . PHE A 1 90 ? -5.478 -3.875 5.686 1.00 95.75 90 PHE A O 1
ATOM 704 N N . VAL A 1 91 ? -3.405 -4.068 6.493 1.00 95.75 91 VAL A N 1
ATOM 705 C CA . VAL A 1 91 ? -3.858 -4.328 7.864 1.00 95.75 91 VAL A CA 1
ATOM 706 C C . VAL A 1 91 ? -4.527 -3.083 8.451 1.00 95.75 91 VAL A C 1
ATOM 708 O O . VAL A 1 91 ? -5.635 -3.178 8.974 1.00 95.75 91 VAL A O 1
ATOM 711 N N . LEU A 1 92 ? -3.906 -1.905 8.332 1.00 94.62 92 LEU A N 1
ATOM 712 C CA . LEU A 1 92 ? -4.455 -0.658 8.882 1.00 94.62 92 LEU A CA 1
ATOM 713 C C . LEU A 1 92 ? -5.800 -0.285 8.241 1.00 94.62 92 LEU A C 1
ATOM 715 O O . LEU A 1 92 ? -6.769 0.019 8.940 1.00 94.62 92 LEU A O 1
ATOM 719 N N . THR A 1 93 ? -5.882 -0.343 6.912 1.00 94.69 93 THR A N 1
ATOM 720 C CA . THR A 1 93 ? -7.127 -0.085 6.171 1.00 94.69 93 THR A CA 1
ATOM 721 C C . THR A 1 93 ? -8.151 -1.204 6.372 1.00 94.69 93 THR A C 1
ATOM 723 O O . THR A 1 93 ? -9.335 -0.925 6.566 1.00 94.69 93 THR A O 1
ATOM 726 N N . GLY A 1 94 ? -7.702 -2.457 6.434 1.00 95.12 94 GLY A N 1
ATOM 727 C CA . GLY A 1 94 ? -8.517 -3.642 6.682 1.00 95.12 94 GLY A CA 1
ATOM 728 C C . GLY A 1 94 ? -9.185 -3.632 8.054 1.00 95.12 94 GLY A C 1
ATOM 729 O O . GLY A 1 94 ? -10.368 -3.947 8.139 1.00 95.12 94 GLY A O 1
ATOM 730 N N . ILE A 1 95 ? -8.500 -3.179 9.112 1.00 94.06 95 ILE A N 1
ATOM 731 C CA . ILE A 1 95 ? -9.123 -2.925 10.424 1.00 94.06 95 ILE A CA 1
ATOM 732 C C . ILE A 1 95 ? -10.249 -1.898 10.276 1.00 94.06 95 ILE A C 1
ATOM 734 O O . ILE A 1 95 ? -11.340 -2.087 10.813 1.00 94.06 95 ILE A O 1
ATOM 738 N N . GLY A 1 96 ? -10.027 -0.832 9.505 1.00 93.12 96 GLY A N 1
ATOM 739 C CA . GLY A 1 96 ? -11.050 0.183 9.290 1.00 93.12 96 GLY A CA 1
ATOM 740 C C . GLY A 1 96 ? -12.292 -0.334 8.559 1.00 93.12 96 GLY A C 1
ATOM 741 O O . GLY A 1 96 ? -13.419 0.002 8.936 1.00 93.12 96 GLY A O 1
ATOM 742 N N . VAL A 1 97 ? -12.095 -1.204 7.566 1.00 93.75 97 VAL A N 1
ATOM 743 C CA . VAL A 1 97 ? -13.173 -1.915 6.862 1.00 93.75 97 VAL A CA 1
ATOM 744 C C . VAL A 1 97 ? -13.854 -2.931 7.787 1.00 93.75 97 VAL A C 1
ATOM 746 O O . VAL A 1 97 ? -15.081 -3.028 7.796 1.00 93.75 97 VAL A O 1
ATOM 749 N N . ALA A 1 98 ? -13.092 -3.641 8.624 1.00 92.44 98 ALA A N 1
ATOM 750 C CA . ALA A 1 98 ? -13.593 -4.610 9.599 1.00 92.44 98 ALA A CA 1
ATOM 751 C C . ALA A 1 98 ? -14.502 -3.973 10.670 1.00 92.44 98 ALA A C 1
ATOM 753 O O . ALA A 1 98 ? -15.445 -4.609 11.137 1.00 92.44 98 ALA A O 1
ATOM 754 N N . LEU A 1 99 ? -14.255 -2.707 11.018 1.00 92.12 99 LEU A N 1
ATOM 755 C CA . LEU A 1 99 ? -15.068 -1.910 11.946 1.00 92.12 99 LEU A CA 1
ATOM 756 C C . LEU A 1 99 ? -16.224 -1.159 11.260 1.00 92.12 99 LEU A C 1
ATOM 758 O O . LEU A 1 99 ? -16.952 -0.388 11.899 1.00 92.12 99 LEU A O 1
ATOM 762 N N . CYS A 1 100 ? -16.399 -1.343 9.950 1.00 88.75 100 CYS A N 1
ATOM 763 C CA . CYS A 1 100 ? -17.467 -0.709 9.198 1.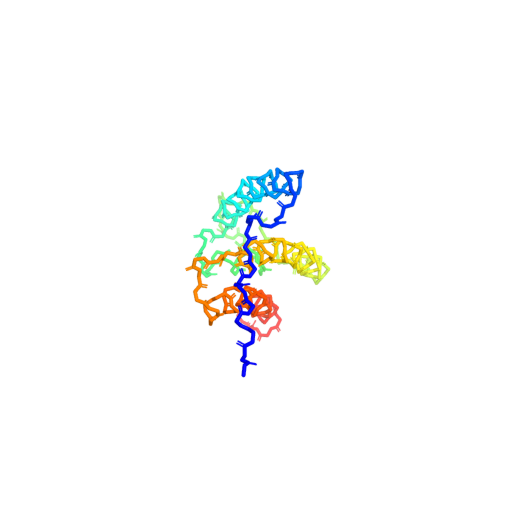00 88.75 100 CYS A CA 1
ATOM 764 C C . CYS A 1 100 ? -18.768 -1.517 9.324 1.00 88.75 100 CYS A C 1
ATOM 766 O O . CYS A 1 100 ? -19.004 -2.492 8.608 1.00 88.75 100 CYS A O 1
ATOM 768 N N . GLY A 1 101 ? -19.627 -1.097 10.258 1.00 82.69 101 GLY A N 1
ATOM 769 C CA . GLY A 1 101 ? -20.900 -1.765 10.552 1.00 82.69 101 GLY A CA 1
ATOM 770 C C . GLY A 1 101 ? -21.977 -1.625 9.468 1.00 82.69 101 GLY A C 1
ATOM 771 O O . GLY A 1 101 ? -22.974 -2.334 9.528 1.00 82.69 101 GLY A O 1
ATOM 772 N N . SER A 1 102 ? -21.797 -0.740 8.481 1.00 84.25 102 SER A N 1
ATOM 773 C CA . SER A 1 102 ? -22.725 -0.589 7.350 1.00 84.25 102 SER A CA 1
ATOM 774 C C . SER A 1 102 ? -22.524 -1.637 6.253 1.00 84.25 102 SER A C 1
ATOM 776 O O . SER A 1 102 ? -23.394 -1.787 5.398 1.00 84.25 102 SER A O 1
ATOM 778 N N . LEU A 1 103 ? -21.399 -2.365 6.258 1.00 86.62 103 LEU A N 1
ATOM 779 C CA . LEU A 1 103 ? -21.120 -3.393 5.260 1.00 86.62 103 LEU A CA 1
ATOM 780 C C . LEU A 1 103 ? -21.613 -4.773 5.721 1.00 86.62 103 LEU A C 1
ATOM 782 O O . LEU A 1 103 ? -21.311 -5.188 6.846 1.00 86.62 103 LEU A O 1
ATOM 786 N N . PRO A 1 104 ? -22.273 -5.546 4.835 1.00 90.69 104 PRO A N 1
ATOM 787 C CA . PRO A 1 104 ? -22.564 -6.948 5.099 1.00 90.69 104 PRO A CA 1
ATOM 788 C C . PRO A 1 104 ? -21.277 -7.744 5.336 1.00 90.69 104 PRO A C 1
ATOM 790 O O . PRO A 1 104 ? -20.249 -7.517 4.696 1.00 90.69 104 PRO A O 1
ATOM 793 N N . GLU A 1 105 ? -21.343 -8.741 6.214 1.00 88.56 105 GLU A N 1
ATOM 794 C CA . GLU A 1 105 ? -20.172 -9.501 6.661 1.00 88.56 105 GLU A CA 1
ATOM 795 C C . GLU A 1 105 ? -19.405 -10.191 5.522 1.00 88.56 105 GLU A C 1
ATOM 797 O O . GLU A 1 105 ? -18.174 -10.204 5.521 1.00 88.56 105 GLU A O 1
ATOM 802 N N . ARG A 1 106 ? -20.118 -10.711 4.513 1.00 91.50 106 ARG A N 1
ATOM 803 C CA . ARG A 1 106 ? -19.501 -11.304 3.316 1.00 91.50 106 ARG A CA 1
ATOM 804 C C . ARG A 1 106 ? -18.602 -10.302 2.586 1.00 91.50 1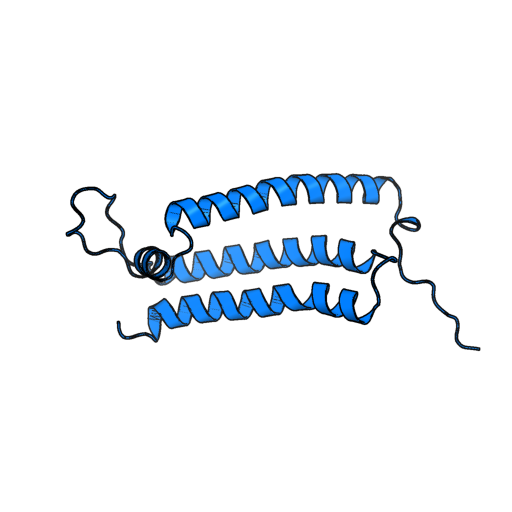06 ARG A C 1
ATOM 806 O O . ARG A 1 106 ? -17.475 -10.646 2.244 1.00 91.50 106 ARG A O 1
ATOM 813 N N . TRP A 1 107 ? -19.090 -9.080 2.376 1.00 92.69 107 TRP A N 1
ATOM 814 C CA . TRP A 1 107 ? -18.347 -8.021 1.688 1.00 92.69 107 TRP A CA 1
ATOM 815 C C . TRP A 1 107 ? -17.171 -7.529 2.513 1.00 92.69 107 TRP A C 1
ATOM 817 O O . TRP A 1 107 ? -16.088 -7.333 1.978 1.00 92.69 107 TRP A O 1
ATOM 827 N N . ARG A 1 108 ? -17.355 -7.408 3.827 1.00 92.81 108 ARG A N 1
ATOM 828 C CA . ARG A 1 108 ? -16.285 -7.035 4.749 1.00 92.81 108 ARG A CA 1
ATOM 829 C C . ARG A 1 108 ? -15.123 -8.025 4.705 1.00 92.81 108 ARG A C 1
ATOM 831 O O . ARG A 1 108 ? -13.982 -7.606 4.578 1.00 92.81 108 ARG A O 1
ATOM 838 N N . ARG A 1 109 ? -15.407 -9.333 4.745 1.00 93.12 109 ARG A N 1
ATOM 839 C CA . ARG A 1 109 ? -14.372 -10.371 4.602 1.00 93.12 109 ARG A CA 1
ATOM 840 C C . ARG A 1 109 ? -13.680 -10.316 3.244 1.00 93.12 109 ARG A C 1
ATOM 842 O O . ARG A 1 109 ? -12.460 -10.406 3.194 1.00 93.12 109 ARG A O 1
ATOM 849 N N . LEU A 1 110 ? -14.452 -10.157 2.167 1.00 96.06 110 LEU A N 1
ATOM 850 C CA . LEU A 1 110 ? -13.904 -10.099 0.814 1.00 96.06 110 LEU A CA 1
ATOM 851 C C . LEU A 1 110 ? -12.971 -8.895 0.640 1.00 96.06 110 LEU A C 1
ATOM 853 O O . LEU A 1 110 ? -11.835 -9.083 0.235 1.00 96.06 110 LEU A O 1
ATOM 857 N N . LEU A 1 111 ? -13.403 -7.693 1.026 1.00 94.75 111 LEU A N 1
ATOM 858 C CA . LEU A 1 111 ? -12.602 -6.469 0.910 1.00 94.75 111 LEU A CA 1
ATOM 859 C C . LEU A 1 111 ? -11.345 -6.479 1.789 1.00 94.75 111 LEU A C 1
ATOM 861 O O . LEU A 1 111 ? -10.360 -5.839 1.443 1.00 94.75 111 LEU A O 1
ATOM 865 N N . VAL A 1 112 ? -11.369 -7.186 2.922 1.00 96.25 112 VAL A N 1
ATOM 866 C CA . VAL A 1 112 ? -10.181 -7.345 3.773 1.00 96.25 112 VAL A CA 1
ATOM 867 C C . VAL A 1 112 ? -9.188 -8.336 3.162 1.00 96.25 112 VAL A C 1
ATOM 869 O O . VAL A 1 112 ? -7.989 -8.097 3.230 1.00 96.25 112 VAL A O 1
ATOM 872 N N . ALA A 1 113 ? -9.655 -9.442 2.576 1.00 96.50 113 ALA A N 1
ATOM 873 C CA . ALA A 1 113 ? -8.779 -10.506 2.078 1.00 96.50 113 ALA A CA 1
ATOM 874 C C . ALA A 1 113 ? -8.249 -10.262 0.654 1.00 96.50 113 ALA A C 1
ATOM 876 O O . ALA A 1 113 ? -7.105 -10.606 0.357 1.00 96.50 113 ALA A O 1
ATOM 877 N N . GLU A 1 114 ? -9.068 -9.677 -0.221 1.00 97.06 114 GLU A N 1
ATOM 878 C CA . GLU A 1 114 ? -8.762 -9.441 -1.637 1.00 97.06 114 GLU A CA 1
ATOM 879 C C . GLU A 1 114 ? -7.407 -8.749 -1.890 1.00 97.06 114 GLU A C 1
ATOM 881 O O . GLU A 1 114 ? -6.614 -9.321 -2.647 1.00 97.06 114 GLU A O 1
ATOM 886 N N . PRO A 1 115 ? -7.051 -7.629 -1.225 1.00 95.81 115 PRO A N 1
ATOM 887 C CA . PRO A 1 115 ? -5.824 -6.902 -1.557 1.00 95.81 115 PRO A CA 1
ATOM 888 C C . PRO A 1 115 ? -4.551 -7.712 -1.276 1.00 95.81 115 PRO A C 1
ATOM 890 O O . PRO A 1 115 ? -3.549 -7.554 -1.973 1.00 95.81 115 PRO A O 1
ATOM 893 N N . PHE A 1 116 ? -4.579 -8.637 -0.309 1.00 96.94 116 PHE A N 1
ATOM 894 C CA . PHE A 1 116 ? -3.452 -9.538 -0.049 1.00 96.94 116 PHE A CA 1
ATOM 895 C C . PHE A 1 116 ? -3.252 -10.539 -1.190 1.00 96.94 116 PHE A C 1
ATOM 897 O O . PHE A 1 116 ? -2.121 -10.776 -1.613 1.00 96.94 116 PHE A O 1
ATOM 904 N N . GLY A 1 117 ? -4.343 -11.103 -1.717 1.00 97.06 117 GLY A N 1
ATOM 905 C CA . GLY A 1 117 ? -4.287 -11.990 -2.878 1.00 97.06 117 GLY A CA 1
ATOM 906 C C . GLY A 1 117 ? -3.782 -11.255 -4.119 1.00 97.06 117 GLY A C 1
ATOM 907 O O . GLY A 1 117 ? -2.846 -11.718 -4.774 1.00 97.06 117 GLY A O 1
ATOM 908 N N . ALA A 1 118 ? -4.339 -10.073 -4.392 1.00 96.25 118 ALA A N 1
ATOM 909 C CA . ALA A 1 118 ? -3.929 -9.228 -5.511 1.00 96.25 118 ALA A CA 1
ATOM 910 C C . ALA A 1 118 ? -2.443 -8.836 -5.436 1.00 96.25 118 ALA A C 1
ATOM 912 O O . ALA A 1 118 ? -1.751 -8.849 -6.456 1.00 96.25 118 ALA A O 1
ATOM 913 N N . LEU A 1 119 ? -1.924 -8.548 -4.236 1.00 95.69 119 LEU A N 1
ATOM 914 C CA . LEU A 1 119 ? -0.507 -8.258 -4.011 1.00 95.69 119 LEU A CA 1
ATOM 915 C C . LEU A 1 119 ? 0.384 -9.437 -4.402 1.00 95.69 119 LEU A C 1
ATOM 917 O O . LEU A 1 119 ? 1.325 -9.258 -5.174 1.00 95.69 119 LEU A O 1
ATOM 921 N N . LEU A 1 120 ? 0.078 -10.643 -3.919 1.00 96.62 120 LEU A N 1
ATOM 922 C CA . LEU A 1 120 ? 0.872 -11.832 -4.239 1.00 96.62 120 LEU A CA 1
ATOM 923 C C . LEU A 1 120 ? 0.859 -12.129 -5.740 1.00 96.62 120 LEU A C 1
ATOM 925 O O . LEU A 1 120 ? 1.912 -12.386 -6.320 1.00 96.62 120 LEU A O 1
ATOM 929 N N . VAL A 1 121 ? -0.309 -12.028 -6.379 1.00 96.69 121 VAL A N 1
ATOM 930 C CA . VAL A 1 121 ? -0.452 -12.218 -7.830 1.00 96.69 121 VAL A CA 1
ATOM 931 C C . VAL A 1 121 ? 0.355 -11.174 -8.606 1.00 96.69 121 VAL A C 1
ATOM 933 O O . VAL A 1 121 ? 1.081 -11.528 -9.532 1.00 96.69 121 VAL A O 1
ATOM 936 N N . SER A 1 122 ? 0.286 -9.902 -8.210 1.00 93.06 122 SER A N 1
ATOM 937 C CA . SER A 1 122 ? 0.990 -8.808 -8.893 1.00 93.06 122 SER A CA 1
ATOM 938 C C . SER A 1 122 ? 2.509 -8.964 -8.822 1.00 93.06 122 SER A C 1
ATOM 940 O O . SER A 1 122 ? 3.204 -8.799 -9.825 1.00 93.06 122 SER A O 1
ATOM 942 N N . PHE A 1 123 ? 3.041 -9.327 -7.652 1.00 94.25 123 PHE A N 1
ATOM 943 C CA . PHE A 1 123 ? 4.472 -9.584 -7.508 1.00 94.25 123 PHE A CA 1
ATOM 944 C C . PHE A 1 123 ? 4.896 -10.860 -8.231 1.00 94.25 123 PHE A C 1
ATOM 946 O O . PHE A 1 123 ? 5.908 -10.842 -8.926 1.00 94.25 123 PHE A O 1
ATOM 953 N N . ALA A 1 124 ? 4.113 -11.939 -8.160 1.00 94.12 124 ALA A N 1
ATOM 954 C CA . ALA A 1 124 ? 4.392 -13.145 -8.936 1.00 94.12 124 ALA A CA 1
ATOM 955 C C . ALA A 1 124 ? 4.468 -12.842 -10.443 1.00 94.12 124 ALA A C 1
ATOM 957 O O . ALA A 1 124 ? 5.419 -13.260 -11.100 1.00 94.12 124 ALA A O 1
ATOM 958 N N . ALA A 1 125 ? 3.534 -12.047 -10.976 1.00 92.50 125 ALA A N 1
ATOM 959 C CA . ALA A 1 125 ? 3.547 -11.616 -12.373 1.00 92.50 125 ALA A CA 1
ATOM 960 C C . ALA A 1 125 ? 4.804 -10.803 -12.729 1.00 92.50 125 ALA A C 1
ATOM 962 O O . ALA A 1 125 ? 5.398 -11.030 -13.779 1.00 92.50 125 ALA A O 1
ATOM 963 N N . MET A 1 126 ? 5.256 -9.908 -11.846 1.00 91.50 126 MET A N 1
ATOM 964 C CA . MET A 1 126 ? 6.497 -9.142 -12.027 1.00 91.50 126 MET A CA 1
ATOM 965 C C . MET A 1 126 ? 7.735 -10.053 -12.118 1.00 91.50 126 MET A C 1
ATOM 967 O O . MET A 1 126 ? 8.601 -9.851 -12.970 1.00 91.50 126 MET A O 1
ATOM 971 N N . TRP A 1 127 ? 7.821 -11.076 -11.265 1.00 93.12 127 TRP A N 1
ATOM 972 C CA . TRP A 1 127 ? 8.913 -12.054 -11.295 1.00 93.12 127 TRP A CA 1
ATOM 973 C C . TRP A 1 127 ? 8.857 -12.945 -12.540 1.00 93.12 127 TRP A C 1
ATOM 975 O O . TRP A 1 127 ? 9.883 -13.149 -13.189 1.00 93.12 127 TRP A O 1
ATOM 985 N N . LEU A 1 128 ? 7.668 -13.429 -12.914 1.00 91.56 128 LEU A N 1
ATOM 986 C CA . LEU A 1 128 ? 7.464 -14.205 -14.140 1.00 91.56 128 LEU A CA 1
ATOM 987 C C . LEU A 1 128 ? 7.851 -13.394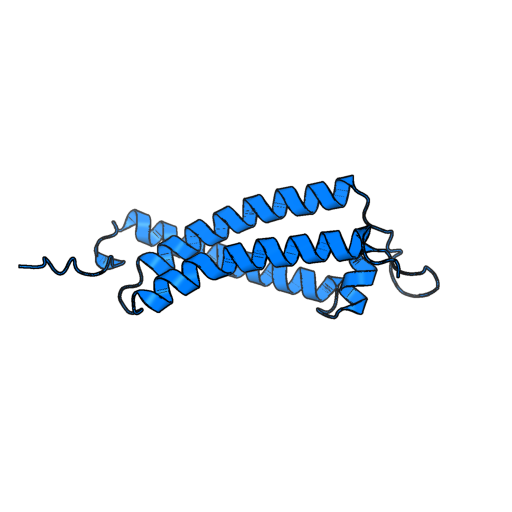 -15.378 1.00 91.56 128 LEU A C 1
ATOM 989 O O . LEU A 1 128 ? 8.613 -13.881 -16.210 1.00 91.56 128 LEU A O 1
ATOM 993 N N . MET A 1 129 ? 7.418 -12.132 -15.449 1.00 89.25 129 MET A N 1
ATOM 994 C CA . MET A 1 129 ? 7.823 -11.209 -16.506 1.00 89.25 129 MET A CA 1
ATOM 995 C C . MET A 1 129 ? 9.339 -11.076 -16.570 1.00 89.25 129 MET A C 1
ATOM 997 O O . MET A 1 129 ? 9.865 -10.987 -17.661 1.00 89.25 129 MET A O 1
ATOM 1001 N N . ARG A 1 130 ? 10.071 -11.045 -15.451 1.00 85.12 130 ARG A N 1
ATOM 1002 C CA . ARG A 1 130 ? 11.525 -10.821 -15.488 1.00 85.12 130 ARG A CA 1
ATOM 1003 C C . ARG A 1 130 ? 12.352 -12.069 -15.820 1.00 85.12 130 ARG A C 1
ATOM 1005 O O . ARG A 1 130 ? 13.446 -11.909 -16.367 1.00 85.12 130 ARG A O 1
ATOM 1012 N N . TYR A 1 131 ? 11.882 -13.265 -15.457 1.00 87.00 131 TYR A N 1
ATOM 1013 C CA . TYR A 1 131 ? 12.697 -14.493 -15.489 1.00 87.00 131 TYR A CA 1
ATOM 1014 C C . TYR A 1 131 ? 12.104 -15.656 -16.286 1.00 87.00 131 TYR A C 1
ATOM 1016 O O . TYR A 1 131 ? 12.861 -16.529 -16.700 1.00 87.00 131 TYR A O 1
ATOM 1024 N N . ALA A 1 132 ? 10.786 -15.699 -16.479 1.00 85.12 132 ALA A N 1
ATOM 1025 C CA . ALA A 1 132 ? 10.117 -16.794 -17.177 1.00 85.12 132 ALA A CA 1
ATOM 1026 C C . ALA A 1 132 ? 9.731 -16.430 -18.617 1.00 85.12 132 ALA A C 1
ATOM 1028 O O . ALA A 1 132 ? 9.698 -17.319 -19.462 1.00 85.12 132 ALA A O 1
ATOM 1029 N N . ASP A 1 133 ? 9.454 -15.153 -18.906 1.00 77.75 133 ASP A N 1
ATOM 1030 C CA . ASP A 1 133 ? 9.134 -14.717 -20.269 1.00 77.75 133 ASP A CA 1
ATOM 1031 C C . ASP A 1 133 ? 10.418 -14.544 -21.113 1.00 77.75 133 ASP A C 1
ATOM 1033 O O . ASP A 1 133 ? 11.249 -13.681 -20.785 1.00 77.75 133 ASP A O 1
ATOM 1037 N N . PRO A 1 134 ? 10.606 -15.342 -22.185 1.00 64.31 134 PRO A N 1
ATOM 1038 C CA . PRO A 1 134 ? 11.788 -15.280 -23.042 1.00 64.31 134 PRO A CA 1
ATOM 1039 C C . PRO A 1 134 ? 11.848 -14.046 -23.958 1.00 64.31 134 PRO A C 1
ATOM 1041 O O . PRO A 1 134 ? 12.880 -13.852 -24.597 1.00 64.31 134 PRO A O 1
ATOM 1044 N N . ARG A 1 135 ? 10.780 -13.240 -24.048 1.00 59.50 135 ARG A N 1
ATOM 1045 C CA . ARG A 1 135 ? 10.743 -11.978 -24.809 1.00 59.50 135 ARG A CA 1
ATOM 1046 C C . ARG A 1 135 ? 11.258 -10.834 -23.953 1.00 59.50 135 ARG A C 1
ATOM 1048 O O . ARG A 1 135 ? 12.421 -10.405 -24.095 1.00 59.50 135 ARG A O 1
#

pLDDT: mean 87.49, std 12.76, range [40.34, 97.88]

Foldseek 3Di:
DPPPPQQQAPVPDDPVVVVVLVVLVVVLVVVVVVVVVVCCVQQVPDPVSLLCQACNDDPPPPPDDGHHHDDPVNLVVCLVVCLVVVVVVLVSVLVVLSNHSVDDPVVSVCSSVVVNVVSVVVSVVSVCSRPVDPD

Sequence (135 aa):
MSDAVAPPSWRVVPAPLRTLARWITIVQLVGYTTSLVYVWHTTRLTPPGIEARYRGANPDASTAAMQFSKSFAEMLTITHTHLLSMAVIFVLTGIGVALCGSLPERWRRLLVAEPFGALLVSFAAMWLMRYADPR

Radius of gyration: 20.03 Å; chains: 1; bounding box: 50×29×52 Å